Protein AF-A0A166FW18-F1 (afdb_monomer_lite)

Sequence (97 aa):
MSHQILLRPFLLGAEVVTGDLGNKDSIRKALTDREAIFVVTHFGDPSIYSRDTRSEIVQAKLLIDTAKEVGVKFFLSKGNYSDVPTLNGKAEAEEYL

pLDDT: mean 82.76, std 16.08, range [36.12, 98.0]

InterPro domains:
  IPR008030 NmrA-like domain [PF05368] (13-79)
  IPR036291 NAD(P)-binding domain superfamily [SSF51735] (10-97)

Radius of gyration: 14.65 Å; chains: 1; bounding box: 37×30×33 Å

Organism: NCBI:txid1759441

Secondary structure (DSSP, 8-state):
--------GGGTT-------TT-HHHHHHHHTT-SEEEE---TT-HHHHTT-TTHHHHHHHHHHHHHHHHT-SEEEE----TTSTTTHHHHHHHHH-

Structure (mmCIF, N/CA/C/O backbone):
data_AF-A0A166FW18-F1
#
_entry.id   AF-A0A166FW18-F1
#
loop_
_atom_site.group_PDB
_atom_site.id
_atom_site.type_symbol
_atom_site.label_atom_id
_atom_site.label_alt_id
_atom_site.label_comp_id
_atom_site.label_asym_id
_atom_site.label_entity_id
_atom_site.label_seq_id
_atom_site.pdbx_PDB_ins_code
_atom_site.Cartn_x
_atom_site.Cartn_y
_atom_site.Cartn_z
_atom_site.occupancy
_atom_site.B_iso_or_equiv
_atom_site.auth_seq_id
_atom_site.auth_comp_id
_atom_site.auth_asym_id
_atom_site.auth_atom_id
_atom_site.pdbx_PDB_model_num
ATOM 1 N N . MET A 1 1 ? -9.477 -21.146 -21.393 1.00 36.12 1 MET A N 1
ATOM 2 C CA . MET A 1 1 ? -9.796 -22.011 -20.237 1.00 36.12 1 MET A CA 1
ATOM 3 C C . MET A 1 1 ? -9.434 -21.260 -18.971 1.00 36.12 1 MET A C 1
ATOM 5 O O . MET A 1 1 ? -8.262 -21.149 -18.633 1.00 36.12 1 MET A O 1
ATOM 9 N N . SER A 1 2 ? -10.432 -20.652 -18.344 1.00 38.66 2 SER A N 1
ATOM 10 C CA . SER A 1 2 ? -10.266 -19.818 -17.156 1.00 38.66 2 SER A CA 1
ATOM 11 C C . SER A 1 2 ? -10.178 -20.733 -15.939 1.00 38.66 2 SER A C 1
ATOM 1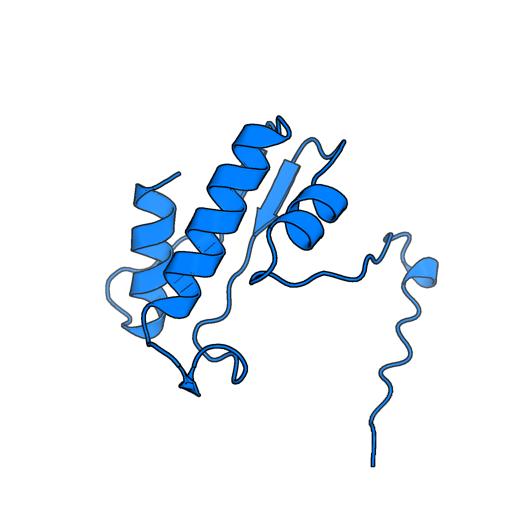3 O O . SER A 1 2 ? -11.162 -21.377 -15.585 1.00 38.66 2 SER A O 1
ATOM 15 N N . HIS A 1 3 ? -9.004 -20.830 -15.320 1.00 42.59 3 HIS A N 1
ATOM 16 C CA . HIS A 1 3 ? -8.864 -21.503 -14.033 1.00 42.59 3 HIS A CA 1
ATOM 17 C C . HIS A 1 3 ? -9.449 -20.570 -12.969 1.00 42.59 3 HIS A C 1
ATOM 19 O O . HIS A 1 3 ? -8.756 -19.705 -12.441 1.00 42.59 3 HIS A O 1
ATOM 25 N N . GLN A 1 4 ? -10.752 -20.691 -12.699 1.00 40.28 4 GLN A N 1
ATOM 26 C CA . GLN A 1 4 ? -11.335 -20.095 -11.502 1.00 40.28 4 GLN A CA 1
ATOM 27 C C . GLN A 1 4 ? -10.751 -20.826 -10.295 1.00 40.28 4 GLN A C 1
ATOM 29 O O . GLN A 1 4 ? -11.133 -21.954 -9.985 1.00 40.28 4 GLN A O 1
ATOM 34 N N . ILE A 1 5 ? -9.805 -20.179 -9.619 1.00 49.41 5 ILE A N 1
ATOM 35 C CA . ILE A 1 5 ? -9.429 -20.545 -8.259 1.00 49.41 5 ILE A CA 1
ATOM 36 C C . ILE A 1 5 ? -10.668 -20.266 -7.411 1.00 49.41 5 ILE A C 1
ATOM 38 O O . ILE A 1 5 ? -11.004 -19.115 -7.134 1.00 49.41 5 ILE A O 1
ATOM 42 N N . LEU A 1 6 ? -11.384 -21.328 -7.048 1.00 45.88 6 LEU A N 1
ATOM 43 C CA . LEU A 1 6 ? -12.475 -21.272 -6.089 1.00 45.88 6 LEU A CA 1
ATOM 44 C C . LEU A 1 6 ? -11.857 -20.987 -4.714 1.00 45.88 6 LEU A C 1
ATOM 46 O O . LEU A 1 6 ? -11.568 -21.903 -3.944 1.00 45.88 6 LEU A O 1
ATOM 50 N N . LEU A 1 7 ? -11.581 -19.716 -4.426 1.00 51.59 7 LEU A N 1
ATOM 51 C CA . LEU A 1 7 ? -11.163 -19.296 -3.098 1.00 51.59 7 LEU A CA 1
ATOM 52 C C . LEU A 1 7 ? -12.302 -19.687 -2.144 1.00 51.59 7 LEU A C 1
ATOM 54 O O . LEU A 1 7 ? -13.422 -19.195 -2.264 1.00 51.59 7 LEU A O 1
ATOM 58 N N . ARG A 1 8 ? -12.018 -20.585 -1.194 1.00 56.81 8 ARG A N 1
ATOM 59 C CA . ARG A 1 8 ? -12.877 -20.874 -0.033 1.00 56.81 8 ARG A CA 1
ATOM 60 C C . ARG A 1 8 ? -12.328 -20.154 1.211 1.00 56.81 8 ARG A C 1
ATOM 62 O O . ARG A 1 8 ? -11.969 -20.826 2.176 1.00 56.81 8 ARG A O 1
ATOM 69 N N . PRO A 1 9 ? -12.203 -18.815 1.218 1.00 53.56 9 PRO A N 1
ATOM 70 C CA . PRO A 1 9 ? -11.523 -18.100 2.298 1.00 53.56 9 PRO A CA 1
ATOM 71 C C . PRO A 1 9 ? -12.233 -18.257 3.648 1.00 53.56 9 PRO A C 1
ATOM 73 O O . PRO A 1 9 ? -11.589 -18.288 4.694 1.00 53.56 9 PRO A O 1
ATOM 76 N N . PHE A 1 10 ? -13.546 -18.500 3.617 1.00 52.84 10 PHE A N 1
ATOM 77 C CA . PHE A 1 10 ? -14.354 -18.721 4.811 1.00 52.84 10 PHE A CA 1
ATOM 78 C C . PHE A 1 10 ? -13.978 -19.976 5.613 1.00 52.84 10 PHE A C 1
ATOM 80 O O . PHE A 1 10 ? -14.301 -20.034 6.794 1.00 52.84 10 PHE A O 1
ATOM 87 N N . LEU A 1 11 ? -13.278 -20.964 5.034 1.00 64.88 11 LEU A N 1
ATOM 88 C CA . LEU A 1 11 ? -12.886 -22.170 5.781 1.00 64.88 11 LEU A CA 1
ATOM 89 C C . LEU A 1 11 ? -11.743 -21.928 6.776 1.00 64.88 11 LEU A C 1
ATOM 91 O O . LEU A 1 11 ? -11.579 -22.722 7.697 1.00 64.88 11 LEU A O 1
ATOM 95 N N . LEU A 1 12 ? -10.962 -20.858 6.598 1.00 85.06 12 LEU A N 1
ATOM 96 C CA . LEU A 1 12 ? -9.802 -20.547 7.442 1.00 85.06 12 LEU A CA 1
ATOM 97 C C . LEU A 1 12 ? -9.982 -19.259 8.261 1.00 85.06 12 LEU A C 1
ATOM 99 O O . LEU A 1 12 ? -9.049 -18.829 8.929 1.00 85.06 12 LEU A O 1
ATOM 103 N N . GLY A 1 13 ? -11.168 -18.640 8.214 1.00 88.88 13 GLY A N 1
ATOM 104 C CA . GLY A 1 13 ? -11.488 -17.439 8.996 1.00 88.88 13 GLY A CA 1
ATOM 105 C C . GLY A 1 13 ? -10.895 -16.131 8.459 1.00 88.88 13 GLY A C 1
ATOM 106 O O . GLY A 1 13 ? -10.957 -15.120 9.151 1.00 88.88 13 GLY A O 1
ATOM 107 N N . ALA A 1 14 ? -10.342 -16.127 7.243 1.00 88.19 14 ALA A N 1
ATOM 108 C CA . ALA A 1 14 ? -9.819 -14.918 6.612 1.00 88.19 14 ALA A CA 1
ATOM 109 C C . ALA A 1 14 ? -10.904 -14.197 5.797 1.00 88.19 14 ALA A C 1
ATOM 111 O O . ALA A 1 14 ? -11.590 -14.806 4.972 1.00 88.19 14 ALA A O 1
ATOM 112 N N . GLU A 1 15 ? -11.013 -12.883 5.981 1.00 90.25 15 GLU A N 1
ATOM 113 C CA . GLU A 1 15 ? -11.741 -12.011 5.060 1.00 90.25 15 GLU A CA 1
ATOM 114 C C . GLU A 1 15 ? -10.894 -11.810 3.796 1.00 90.25 15 GLU A C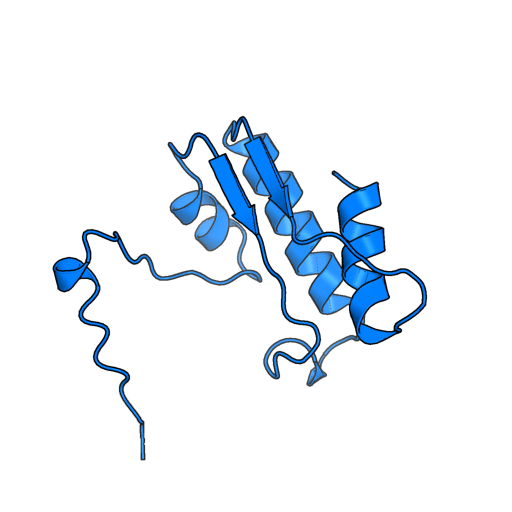 1
ATOM 116 O O . GLU A 1 15 ? -9.738 -11.394 3.877 1.00 90.25 15 GLU A O 1
ATOM 121 N N . VAL A 1 16 ? -11.458 -12.103 2.622 1.00 89.62 16 VAL A N 1
ATOM 122 C CA . VAL A 1 16 ? -10.800 -11.827 1.339 1.00 89.62 16 VAL A CA 1
ATOM 123 C C . VAL A 1 16 ? -11.521 -10.697 0.637 1.00 89.62 16 VAL A C 1
ATOM 125 O O . VAL A 1 16 ? -12.709 -10.789 0.332 1.00 89.62 16 VAL A O 1
ATOM 128 N N . VAL A 1 17 ? -10.762 -9.650 0.340 1.00 90.50 17 VAL A N 1
ATOM 129 C CA . VAL A 1 17 ? -11.221 -8.477 -0.395 1.00 90.50 17 VAL A CA 1
ATOM 130 C C . VAL A 1 17 ? -10.551 -8.439 -1.764 1.00 90.50 17 VAL A C 1
ATOM 132 O O . VAL A 1 17 ? -9.396 -8.830 -1.921 1.00 90.50 17 VAL A O 1
ATOM 135 N N . THR A 1 18 ? -11.280 -7.984 -2.781 1.00 91.94 18 THR A N 1
ATOM 136 C CA . THR A 1 18 ? -10.678 -7.691 -4.089 1.00 91.94 18 THR A CA 1
ATOM 137 C C . THR A 1 18 ? -9.799 -6.448 -3.968 1.00 91.94 18 THR A C 1
ATOM 139 O O . THR A 1 18 ? -10.239 -5.451 -3.394 1.00 91.94 18 THR A O 1
ATOM 142 N N .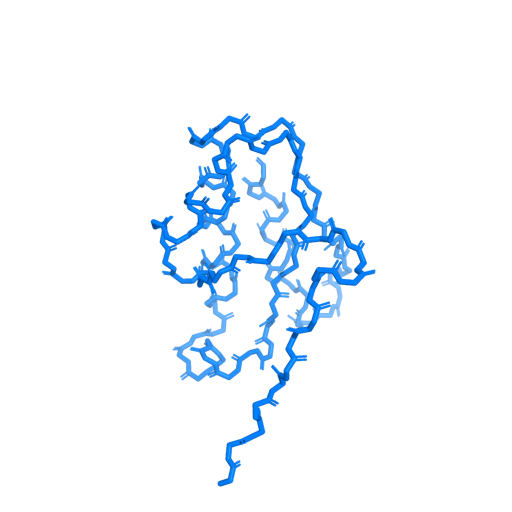 GLY A 1 19 ? -8.580 -6.509 -4.505 1.00 90.81 19 GLY A N 1
ATOM 143 C CA . GLY A 1 19 ? -7.588 -5.443 -4.403 1.00 90.81 19 GLY A CA 1
ATOM 144 C C . GLY A 1 19 ? -6.725 -5.314 -5.660 1.00 90.81 19 GLY A C 1
ATOM 145 O O . GLY A 1 19 ? -6.440 -6.319 -6.308 1.00 90.81 19 GLY A O 1
ATOM 146 N N . ASP A 1 20 ? -6.299 -4.091 -5.974 1.00 91.88 20 ASP A N 1
ATOM 147 C CA . ASP A 1 20 ? -5.318 -3.765 -7.016 1.00 91.88 20 ASP A CA 1
ATOM 148 C C . ASP A 1 20 ? -4.283 -2.774 -6.455 1.00 91.88 20 ASP A C 1
ATOM 150 O O . ASP A 1 20 ? -4.635 -1.677 -6.020 1.00 91.88 20 ASP A O 1
ATOM 154 N N . LEU A 1 21 ? -3.001 -3.157 -6.473 1.00 91.94 21 LEU A N 1
ATOM 155 C CA . LEU A 1 21 ? -1.893 -2.344 -5.958 1.00 91.94 21 LEU A CA 1
ATOM 156 C C . LEU A 1 21 ? -1.545 -1.142 -6.852 1.00 91.94 21 LEU A C 1
ATOM 158 O O . LEU A 1 21 ? -0.801 -0.260 -6.429 1.00 91.94 21 LEU A O 1
ATOM 162 N N . GLY A 1 22 ? -2.074 -1.084 -8.075 1.00 90.31 22 GLY A N 1
ATOM 163 C CA . GLY A 1 22 ? -2.005 0.092 -8.941 1.00 90.31 22 GLY A CA 1
ATOM 164 C C . GLY A 1 22 ? -3.130 1.105 -8.702 1.00 90.31 22 GLY A C 1
ATOM 165 O O . GLY A 1 22 ? -3.111 2.180 -9.302 1.00 90.31 22 GLY A O 1
ATOM 166 N N . ASN A 1 23 ? -4.113 0.792 -7.850 1.00 93.38 23 ASN A N 1
ATOM 167 C CA . ASN A 1 23 ? -5.298 1.619 -7.637 1.00 93.38 23 ASN A CA 1
ATOM 168 C C . ASN A 1 23 ? -5.402 2.091 -6.179 1.00 93.38 23 ASN A C 1
ATOM 170 O O . ASN A 1 23 ? -5.698 1.318 -5.267 1.00 93.38 23 ASN A O 1
ATOM 174 N N . LYS A 1 24 ? -5.233 3.401 -5.967 1.00 95.44 24 LYS A N 1
ATOM 175 C CA . LYS A 1 24 ? -5.247 4.014 -4.632 1.00 95.44 24 LYS A CA 1
ATOM 176 C C . LYS A 1 24 ? -6.543 3.766 -3.858 1.00 95.44 24 LYS A C 1
ATOM 178 O O . LYS A 1 24 ? -6.491 3.470 -2.670 1.00 95.44 24 LYS A O 1
ATOM 183 N N . ASP A 1 25 ? -7.699 3.874 -4.508 1.00 96.44 25 ASP A N 1
ATOM 184 C CA . ASP A 1 25 ? -8.992 3.682 -3.843 1.00 96.44 25 ASP A CA 1
ATOM 185 C C . ASP A 1 25 ? -9.205 2.218 -3.453 1.00 96.44 25 ASP A C 1
ATOM 187 O O . ASP A 1 25 ? -9.750 1.927 -2.384 1.00 96.44 25 ASP A O 1
ATOM 191 N N . SER A 1 26 ? -8.708 1.296 -4.281 1.00 96.31 26 SER A N 1
ATOM 192 C CA . SER A 1 26 ? -8.691 -0.128 -3.961 1.00 96.31 26 SER A CA 1
ATOM 193 C C . SER A 1 26 ? -7.820 -0.423 -2.742 1.00 96.31 26 SER A C 1
ATOM 195 O O . SER A 1 26 ? -8.250 -1.182 -1.873 1.00 96.31 26 SER A O 1
ATOM 197 N N . ILE A 1 27 ? -6.630 0.180 -2.659 1.00 97.12 27 ILE A N 1
ATOM 198 C CA . ILE A 1 27 ? -5.744 0.053 -1.496 1.00 97.12 27 ILE A CA 1
ATOM 199 C C . ILE A 1 27 ? -6.424 0.654 -0.270 1.00 97.12 27 ILE A C 1
ATOM 201 O O . ILE A 1 27 ? -6.552 -0.022 0.745 1.00 97.12 27 ILE A O 1
ATOM 205 N N . ARG A 1 28 ? -6.935 1.886 -0.368 1.00 97.56 28 ARG A N 1
ATOM 206 C CA . ARG A 1 28 ? -7.602 2.574 0.744 1.00 97.56 28 ARG A CA 1
ATOM 207 C C . ARG A 1 28 ? -8.701 1.706 1.337 1.00 97.56 28 ARG A C 1
ATOM 209 O O . ARG A 1 28 ? -8.687 1.459 2.534 1.00 97.56 28 ARG A O 1
ATOM 216 N N . LYS A 1 29 ? -9.589 1.175 0.495 1.00 96.62 29 LYS A N 1
ATOM 217 C CA . LYS A 1 29 ? -10.681 0.297 0.929 1.00 96.62 29 LYS A CA 1
ATOM 218 C C . LYS A 1 29 ? -10.181 -0.966 1.640 1.00 96.62 29 LYS A C 1
ATOM 220 O O . LYS A 1 29 ? -10.829 -1.417 2.577 1.00 96.62 29 LYS A O 1
ATOM 225 N N . ALA A 1 30 ? -9.063 -1.541 1.198 1.00 96.31 30 ALA A N 1
ATOM 226 C CA . ALA A 1 30 ? -8.477 -2.715 1.840 1.00 96.31 30 ALA A CA 1
ATOM 227 C C . ALA A 1 30 ? -7.822 -2.388 3.196 1.00 96.31 3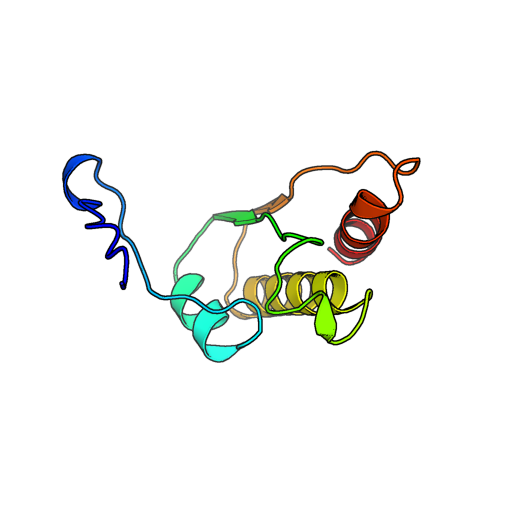0 ALA A C 1
ATOM 229 O O . ALA A 1 30 ? -7.816 -3.238 4.087 1.00 96.31 30 ALA A O 1
ATOM 230 N N . LEU A 1 31 ? -7.283 -1.173 3.352 1.00 96.88 31 LEU A N 1
ATOM 231 C CA . LEU A 1 31 ? -6.520 -0.752 4.531 1.00 96.88 31 LEU A CA 1
ATOM 232 C C . LEU A 1 31 ? -7.343 -0.012 5.595 1.00 96.88 31 LEU A C 1
ATOM 234 O O . LEU A 1 31 ? -6.905 0.062 6.742 1.00 96.88 31 LEU A O 1
ATOM 238 N N . THR A 1 32 ? -8.509 0.537 5.247 1.00 96.81 32 THR A N 1
ATOM 239 C CA . THR A 1 32 ? -9.390 1.219 6.204 1.00 96.81 32 THR A CA 1
ATOM 240 C C . THR A 1 32 ? -9.707 0.310 7.396 1.00 96.81 32 THR A C 1
ATOM 242 O O . THR A 1 32 ? -10.002 -0.874 7.230 1.00 96.81 32 THR A O 1
ATOM 245 N N . ASP A 1 33 ? -9.610 0.882 8.598 1.00 96.56 33 ASP A N 1
ATOM 246 C CA . ASP A 1 33 ? -9.833 0.223 9.891 1.00 96.56 33 ASP A CA 1
ATOM 247 C C . ASP A 1 33 ? -8.867 -0.937 10.213 1.00 96.56 33 ASP A C 1
ATOM 249 O O . ASP A 1 33 ? -9.132 -1.749 11.104 1.00 96.56 33 ASP A O 1
ATOM 253 N N . ARG A 1 34 ? -7.720 -1.029 9.523 1.00 96.81 34 ARG A N 1
ATOM 254 C CA . ARG A 1 34 ? -6.677 -2.026 9.815 1.00 96.81 34 ARG A CA 1
ATOM 255 C C . ARG A 1 34 ? -5.583 -1.434 10.698 1.00 96.81 34 ARG A C 1
ATOM 257 O O . ARG A 1 34 ? -5.010 -0.392 10.405 1.00 96.81 34 ARG A O 1
ATOM 264 N N . GLU A 1 35 ? -5.258 -2.135 11.781 1.00 97.56 35 GLU A N 1
ATOM 265 C CA . GLU A 1 35 ? -4.207 -1.714 12.714 1.00 97.56 35 GLU A CA 1
ATOM 266 C C . GLU A 1 35 ? -2.796 -1.942 12.158 1.00 97.56 35 GLU A C 1
ATOM 268 O O . GLU A 1 35 ? -1.905 -1.113 12.343 1.00 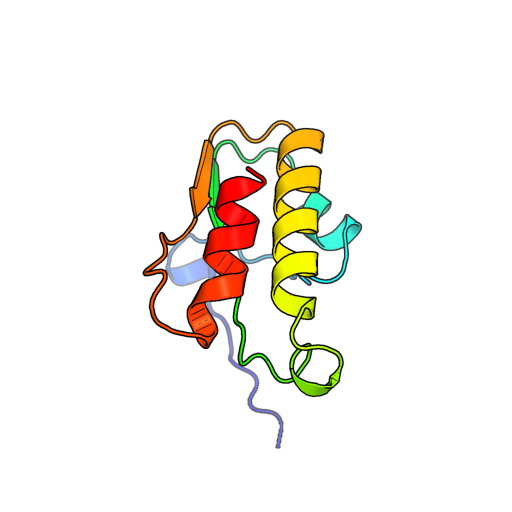97.56 35 GLU A O 1
ATOM 273 N N . ALA A 1 36 ? -2.598 -3.066 11.475 1.00 97.12 36 ALA A N 1
ATOM 274 C CA . ALA A 1 36 ? -1.312 -3.501 10.963 1.00 97.12 36 ALA A CA 1
ATOM 275 C C . ALA A 1 36 ? -1.468 -4.103 9.570 1.00 97.12 36 ALA A C 1
ATOM 277 O O . ALA A 1 36 ? -2.506 -4.693 9.257 1.00 97.12 36 ALA A O 1
ATOM 278 N N . ILE A 1 37 ? -0.419 -3.997 8.758 1.00 95.56 37 ILE A N 1
ATOM 279 C CA . ILE A 1 37 ? -0.377 -4.599 7.427 1.00 95.56 37 ILE A CA 1
ATOM 280 C C . ILE A 1 37 ? 0.945 -5.322 7.197 1.00 95.56 37 ILE A C 1
ATOM 282 O O . ILE A 1 37 ? 2.002 -4.864 7.629 1.00 95.56 37 ILE A O 1
ATOM 286 N N . PHE A 1 38 ? 0.869 -6.448 6.489 1.00 94.69 38 PHE A N 1
ATOM 287 C CA . PHE A 1 38 ? 2.025 -7.163 5.966 1.00 94.69 38 PHE A CA 1
ATOM 288 C C . PHE A 1 38 ? 2.030 -7.053 4.444 1.00 94.69 38 PHE A C 1
ATOM 290 O O . PHE A 1 38 ? 1.080 -7.478 3.785 1.00 94.69 38 PHE A O 1
ATOM 297 N N . VAL A 1 39 ? 3.084 -6.455 3.893 1.00 91.69 39 VAL A N 1
ATOM 298 C CA . VAL A 1 39 ? 3.139 -6.037 2.493 1.00 91.69 39 VAL A CA 1
ATOM 299 C C . VAL A 1 39 ? 4.221 -6.794 1.740 1.00 91.69 39 VAL A C 1
ATOM 301 O O . VAL A 1 39 ? 5.387 -6.844 2.136 1.00 91.69 39 VAL A O 1
ATOM 304 N N . VAL A 1 40 ? 3.819 -7.341 0.594 1.00 89.75 40 VAL A N 1
ATOM 305 C CA . VAL A 1 40 ? 4.707 -7.964 -0.384 1.00 89.75 40 VAL A CA 1
ATOM 306 C C . VAL A 1 40 ? 4.314 -7.467 -1.770 1.00 89.75 40 VAL A C 1
ATOM 308 O O . VAL A 1 40 ? 3.192 -7.680 -2.217 1.00 89.75 40 VAL A O 1
ATOM 311 N N . THR A 1 41 ? 5.251 -6.826 -2.459 1.00 88.56 41 THR A N 1
ATOM 312 C CA . THR A 1 41 ? 5.153 -6.505 -3.890 1.00 88.56 41 THR A CA 1
ATOM 313 C C . THR A 1 41 ? 5.850 -7.582 -4.728 1.00 88.56 41 THR A C 1
ATOM 315 O O . THR A 1 41 ? 6.654 -8.361 -4.198 1.00 88.56 41 THR A O 1
ATOM 318 N N . HIS A 1 42 ? 5.549 -7.672 -6.025 1.00 86.75 42 HIS A N 1
ATOM 319 C CA . HIS A 1 42 ? 6.144 -8.684 -6.899 1.00 86.75 42 HIS A CA 1
ATOM 320 C C . HIS A 1 42 ? 6.733 -8.083 -8.177 1.00 86.75 42 HIS A C 1
ATOM 322 O O . HIS A 1 42 ? 6.021 -7.851 -9.145 1.00 86.75 42 HIS A O 1
ATOM 328 N N . PHE A 1 43 ? 8.057 -7.926 -8.206 1.00 83.19 43 PHE A N 1
ATOM 329 C CA . PHE A 1 43 ? 8.814 -7.454 -9.370 1.00 83.19 43 PHE A CA 1
ATOM 330 C C . PHE A 1 43 ? 8.464 -8.174 -10.684 1.00 83.19 43 PHE A C 1
ATOM 332 O O . PHE A 1 43 ? 8.423 -7.552 -11.738 1.00 83.19 43 PHE A O 1
ATOM 339 N N . GLY A 1 44 ? 8.217 -9.487 -10.626 1.00 81.88 44 GLY A N 1
ATOM 340 C CA . GLY A 1 44 ? 7.929 -10.321 -11.795 1.00 81.88 44 GLY A CA 1
ATOM 341 C C . GLY A 1 44 ? 6.465 -10.337 -12.237 1.00 81.88 44 GLY A C 1
ATOM 342 O O . GLY A 1 44 ? 6.126 -11.113 -13.129 1.00 81.88 44 GLY A O 1
ATOM 343 N N . ASP A 1 45 ? 5.591 -9.533 -11.624 1.00 82.88 45 ASP A N 1
ATOM 344 C CA . ASP A 1 45 ? 4.170 -9.512 -11.966 1.00 82.88 45 ASP A CA 1
ATOM 345 C C . ASP A 1 45 ? 3.984 -9.006 -13.413 1.00 82.88 45 ASP A C 1
ATOM 347 O O . ASP A 1 45 ? 4.328 -7.858 -13.713 1.00 82.88 45 ASP A O 1
ATOM 351 N N . PRO A 1 46 ? 3.418 -9.818 -14.331 1.00 81.19 46 PRO A N 1
ATOM 352 C CA . PRO A 1 46 ? 3.252 -9.442 -15.736 1.00 81.19 46 PRO A CA 1
ATOM 353 C C . PRO A 1 46 ? 2.449 -8.152 -15.953 1.00 81.19 46 PRO A C 1
ATOM 355 O O . PRO A 1 46 ? 2.639 -7.476 -16.972 1.00 81.19 46 PRO A O 1
ATOM 358 N N . SER A 1 47 ? 1.562 -7.806 -15.012 1.00 76.94 47 SER A N 1
ATOM 359 C CA . SER A 1 47 ? 0.729 -6.598 -15.067 1.00 76.94 47 SER A CA 1
ATOM 360 C C . SER A 1 47 ? 1.538 -5.304 -14.932 1.00 76.94 47 SER A C 1
ATOM 362 O O . SER A 1 47 ? 1.100 -4.257 -15.417 1.00 76.94 47 SER A O 1
ATOM 364 N N . ILE A 1 48 ? 2.739 -5.386 -14.350 1.00 75.44 48 ILE A N 1
ATOM 365 C CA . ILE A 1 48 ? 3.652 -4.256 -14.148 1.00 75.44 48 ILE A CA 1
ATOM 366 C C . ILE A 1 48 ? 5.012 -4.420 -14.837 1.00 75.44 48 ILE A C 1
ATOM 368 O O . ILE A 1 48 ? 5.601 -3.425 -15.258 1.00 75.44 48 ILE A O 1
ATOM 372 N N . TYR A 1 49 ? 5.478 -5.654 -15.042 1.00 68.00 49 TYR A N 1
ATOM 373 C CA . TYR A 1 49 ? 6.786 -5.962 -15.633 1.00 68.00 49 TYR A CA 1
ATOM 374 C C . TYR A 1 49 ? 6.930 -5.466 -17.080 1.00 68.00 49 TYR A C 1
ATOM 376 O O . TYR A 1 49 ? 8.004 -5.050 -17.502 1.00 68.00 49 TYR A O 1
ATOM 384 N N . SER A 1 50 ? 5.836 -5.469 -17.846 1.00 59.81 50 SER A N 1
ATOM 385 C CA . SER A 1 50 ? 5.824 -5.042 -19.253 1.00 59.81 50 SER A CA 1
ATOM 386 C C . SER A 1 50 ? 5.833 -3.521 -19.455 1.00 59.81 50 SER A C 1
ATOM 388 O O . SER A 1 50 ? 5.948 -3.068 -20.594 1.00 59.81 50 SER A O 1
ATOM 390 N N . ARG A 1 51 ? 5.685 -2.731 -18.381 1.00 57.88 51 ARG A N 1
ATOM 391 C CA . ARG A 1 51 ? 5.470 -1.278 -18.465 1.00 57.88 51 ARG A CA 1
ATOM 392 C C . ARG A 1 51 ? 6.677 -0.452 -18.030 1.00 57.88 51 ARG A C 1
ATOM 394 O O . ARG A 1 51 ? 7.008 0.501 -18.723 1.00 57.88 51 ARG A O 1
ATOM 401 N N . ASP A 1 52 ? 7.317 -0.809 -16.917 1.00 65.31 52 ASP A N 1
ATOM 402 C CA . ASP A 1 52 ? 8.507 -0.128 -16.381 1.00 65.31 52 ASP A CA 1
ATOM 403 C C . ASP A 1 52 ? 9.081 -0.962 -15.221 1.00 65.31 52 ASP A C 1
ATOM 405 O O . ASP A 1 52 ? 8.324 -1.400 -14.350 1.00 65.31 52 ASP A O 1
ATOM 409 N N . THR A 1 53 ? 10.404 -1.135 -15.157 1.00 64.75 53 THR A N 1
ATOM 410 C CA . THR A 1 53 ? 11.094 -1.787 -14.030 1.00 64.75 53 THR A CA 1
ATOM 411 C C . THR A 1 53 ? 10.896 -1.048 -12.703 1.00 64.75 53 THR A C 1
ATOM 413 O O . THR A 1 53 ? 11.085 -1.644 -11.643 1.00 64.75 53 THR A O 1
ATOM 416 N N . ARG A 1 54 ? 10.461 0.219 -12.731 1.00 76.62 54 ARG A N 1
ATOM 417 C CA . ARG A 1 54 ? 10.121 1.009 -11.534 1.00 76.62 54 ARG A CA 1
ATOM 418 C C . ARG A 1 54 ? 8.681 0.835 -11.052 1.00 76.62 54 ARG A C 1
ATOM 420 O O . ARG A 1 54 ? 8.330 1.358 -9.997 1.00 76.62 54 ARG A O 1
ATOM 427 N N . SER A 1 55 ? 7.844 0.094 -11.774 1.00 82.06 55 SER A N 1
ATOM 428 C CA . SER A 1 55 ? 6.423 -0.064 -11.432 1.00 82.06 55 SER A CA 1
ATOM 429 C C . SER A 1 55 ? 6.203 -0.702 -10.055 1.00 82.06 55 SER A C 1
ATOM 431 O O . SER A 1 55 ? 5.270 -0.327 -9.348 1.00 82.06 55 SER A O 1
ATOM 433 N N . GLU A 1 56 ? 7.084 -1.615 -9.631 1.00 87.19 56 GLU A N 1
ATOM 434 C CA . GLU A 1 56 ? 7.027 -2.209 -8.287 1.00 87.19 56 GLU A CA 1
ATOM 435 C C . GLU A 1 56 ? 7.256 -1.157 -7.186 1.00 87.19 56 GLU A C 1
ATOM 437 O O . GLU A 1 56 ? 6.565 -1.159 -6.166 1.00 87.19 56 GLU A O 1
ATOM 442 N N . ILE A 1 57 ? 8.182 -0.220 -7.414 1.00 89.50 57 ILE A N 1
ATOM 443 C CA . ILE A 1 57 ? 8.477 0.881 -6.487 1.00 89.50 57 ILE A CA 1
ATOM 444 C C . ILE A 1 57 ? 7.267 1.812 -6.382 1.00 89.50 57 ILE A C 1
ATOM 446 O O . ILE A 1 57 ? 6.905 2.235 -5.287 1.00 89.50 57 ILE A O 1
ATOM 450 N N . VAL A 1 58 ? 6.614 2.113 -7.509 1.00 90.81 58 VAL A N 1
ATOM 451 C CA . VAL A 1 58 ? 5.406 2.952 -7.532 1.00 90.81 58 VAL A CA 1
ATOM 452 C C . VAL A 1 58 ? 4.281 2.314 -6.715 1.00 90.81 58 VAL A C 1
ATOM 454 O O . VAL A 1 58 ? 3.669 3.002 -5.900 1.00 90.81 58 VAL A O 1
ATOM 457 N N . GLN A 1 59 ? 4.044 1.007 -6.868 1.00 91.44 59 GLN A N 1
ATOM 458 C CA . GLN A 1 59 ? 3.060 0.287 -6.050 1.00 91.44 59 GLN A CA 1
ATOM 459 C C . GLN A 1 59 ? 3.405 0.343 -4.559 1.00 91.44 59 GLN A C 1
ATOM 461 O O . GLN A 1 59 ? 2.529 0.582 -3.728 1.00 91.44 59 GLN A O 1
ATOM 466 N N . ALA A 1 60 ? 4.679 0.149 -4.213 1.00 92.12 60 ALA A N 1
ATOM 467 C CA . ALA A 1 60 ? 5.119 0.179 -2.825 1.00 92.12 60 ALA A CA 1
ATOM 468 C C . ALA A 1 60 ? 4.933 1.569 -2.192 1.00 92.12 60 ALA A C 1
ATOM 470 O O . ALA A 1 60 ? 4.357 1.669 -1.111 1.00 92.12 60 ALA A O 1
ATOM 471 N N . LYS A 1 61 ? 5.330 2.645 -2.883 1.00 93.88 61 LYS A N 1
ATOM 472 C CA . LYS A 1 61 ? 5.127 4.027 -2.410 1.00 93.88 61 LYS A CA 1
ATOM 473 C C . LYS A 1 61 ? 3.643 4.356 -2.256 1.00 93.88 61 LYS A C 1
ATOM 475 O O . LYS A 1 61 ? 3.242 4.894 -1.230 1.00 93.88 61 LYS A O 1
ATOM 480 N N . LEU A 1 62 ? 2.811 3.935 -3.212 1.00 95.25 62 LEU A N 1
ATOM 481 C CA . LEU A 1 62 ? 1.363 4.133 -3.134 1.00 95.25 62 LEU A CA 1
ATOM 482 C C . LEU A 1 62 ? 0.737 3.422 -1.922 1.00 95.25 62 LEU A C 1
ATOM 484 O O . LEU A 1 62 ? -0.144 3.983 -1.267 1.00 95.25 62 LEU A O 1
ATOM 488 N N . LEU A 1 63 ? 1.196 2.208 -1.604 1.00 95.50 63 LEU A N 1
ATOM 489 C CA . LEU A 1 63 ? 0.806 1.475 -0.398 1.00 95.50 63 LEU A CA 1
ATOM 490 C C . LEU A 1 63 ? 1.225 2.207 0.880 1.00 95.50 63 LEU A C 1
ATOM 492 O O . LEU A 1 63 ? 0.405 2.338 1.786 1.00 95.50 63 LEU A O 1
ATOM 496 N N . ILE A 1 64 ? 2.467 2.691 0.944 1.00 95.88 64 ILE A N 1
ATOM 497 C CA . ILE A 1 64 ? 3.013 3.423 2.097 1.00 95.88 64 ILE A CA 1
ATOM 498 C C . ILE A 1 64 ? 2.213 4.703 2.348 1.00 95.88 64 ILE A C 1
ATOM 500 O O . ILE A 1 64 ? 1.736 4.919 3.463 1.00 95.88 64 ILE A O 1
ATOM 504 N N . ASP A 1 65 ? 1.998 5.511 1.310 1.00 97.56 65 ASP A N 1
ATOM 505 C CA . ASP A 1 65 ? 1.232 6.755 1.410 1.00 97.56 65 ASP A CA 1
ATOM 506 C C . ASP A 1 65 ? -0.204 6.488 1.855 1.00 97.56 65 ASP A C 1
ATOM 508 O O . ASP A 1 65 ? -0.718 7.138 2.763 1.00 97.56 65 ASP A O 1
ATOM 512 N N . THR A 1 66 ? -0.851 5.484 1.262 1.00 97.88 66 THR A N 1
ATOM 513 C CA . THR A 1 66 ? -2.237 5.151 1.607 1.00 97.88 66 THR A CA 1
ATOM 514 C C . THR A 1 66 ? -2.347 4.593 3.026 1.00 97.88 66 THR A C 1
ATOM 516 O O . THR A 1 66 ? -3.298 4.919 3.731 1.00 97.88 66 THR A O 1
ATOM 519 N N . ALA A 1 67 ? -1.375 3.796 3.479 1.00 97.50 67 ALA A N 1
ATOM 520 C CA . ALA A 1 67 ? -1.321 3.294 4.850 1.00 97.50 67 ALA A CA 1
ATOM 521 C C . ALA A 1 67 ? -1.182 4.440 5.868 1.00 97.50 67 ALA A C 1
ATOM 523 O O . ALA A 1 67 ? -1.889 4.445 6.878 1.00 97.50 67 ALA A O 1
ATOM 524 N N . LYS A 1 68 ? -0.334 5.437 5.568 1.00 96.94 68 LYS A N 1
ATOM 525 C CA . LYS A 1 68 ? -0.202 6.674 6.357 1.00 96.94 68 LYS A CA 1
ATOM 526 C C . LYS A 1 68 ? -1.517 7.463 6.376 1.00 96.94 68 LYS A C 1
ATOM 528 O O . LYS A 1 68 ? -1.961 7.870 7.446 1.00 96.94 68 LYS A O 1
ATOM 533 N N . GLU A 1 69 ? -2.170 7.628 5.223 1.00 97.88 69 GLU A N 1
ATOM 534 C CA . GLU A 1 69 ? -3.447 8.352 5.092 1.00 97.88 69 GLU A CA 1
ATOM 535 C C . GLU A 1 69 ? -4.578 7.748 5.931 1.00 97.88 69 GLU A C 1
ATOM 537 O O . GLU A 1 69 ? -5.358 8.491 6.525 1.00 97.88 69 GLU A O 1
ATOM 542 N N . VAL A 1 70 ? -4.694 6.417 5.975 1.00 97.75 70 VAL A N 1
ATOM 543 C CA . VAL A 1 70 ? -5.783 5.740 6.704 1.00 97.75 70 VAL A CA 1
ATOM 544 C C . VAL A 1 70 ? -5.445 5.428 8.163 1.00 97.75 70 VAL A C 1
ATOM 546 O O . VAL A 1 70 ? -6.285 4.882 8.874 1.00 97.75 70 VAL A O 1
ATOM 549 N N . GLY A 1 71 ? -4.240 5.776 8.622 1.00 97.75 71 GLY A N 1
ATOM 550 C CA . GLY A 1 71 ? -3.836 5.622 10.019 1.00 97.75 71 GLY A CA 1
ATOM 551 C C . GLY A 1 71 ? -3.444 4.200 10.427 1.00 97.75 71 GLY A C 1
ATOM 552 O O . GLY A 1 71 ? -3.648 3.826 11.584 1.00 97.75 71 GLY A O 1
ATOM 553 N N . VAL A 1 72 ? -2.870 3.405 9.515 1.00 98.00 72 VAL A N 1
ATOM 554 C CA . VAL A 1 72 ? -2.253 2.114 9.874 1.00 98.00 72 VAL A CA 1
ATOM 555 C C . VAL A 1 72 ? -1.116 2.360 10.870 1.00 98.00 72 VAL A C 1
ATOM 557 O O . VAL A 1 72 ? -0.264 3.218 10.647 1.00 98.00 72 VAL A O 1
ATOM 560 N N . LYS A 1 73 ? -1.073 1.591 11.962 1.00 97.56 73 LYS A N 1
ATOM 561 C CA . LYS A 1 73 ? -0.075 1.765 13.031 1.00 97.56 73 LYS A CA 1
ATOM 562 C C . LYS A 1 73 ? 1.211 0.985 12.787 1.00 97.56 73 LYS A C 1
ATOM 564 O O . LYS A 1 73 ? 2.278 1.437 13.189 1.00 97.56 73 LYS A O 1
ATOM 569 N N . PHE A 1 74 ? 1.112 -0.187 12.160 1.00 96.44 74 PHE A N 1
ATOM 570 C CA . PHE A 1 74 ? 2.259 -1.059 11.909 1.00 96.44 74 PHE A CA 1
ATOM 571 C C . PHE A 1 74 ? 2.335 -1.453 10.436 1.00 96.44 74 PHE A C 1
ATOM 573 O O . PHE A 1 74 ? 1.433 -2.103 9.907 1.00 96.44 74 PHE A O 1
ATOM 580 N N . PHE A 1 75 ? 3.438 -1.098 9.783 1.00 95.25 75 PHE A N 1
ATOM 581 C CA . PHE A 1 75 ? 3.726 -1.486 8.408 1.00 95.25 75 PHE A CA 1
ATOM 582 C C . PHE A 1 75 ? 4.888 -2.478 8.410 1.00 95.25 75 PHE A C 1
ATOM 584 O O . PHE A 1 75 ? 6.018 -2.121 8.730 1.00 95.25 75 PHE A O 1
ATOM 591 N N . LEU A 1 76 ? 4.606 -3.734 8.076 1.00 93.12 76 LEU A N 1
ATOM 592 C CA . LEU A 1 76 ? 5.599 -4.800 7.997 1.00 93.12 76 LEU A CA 1
ATOM 593 C C . LEU A 1 76 ? 5.861 -5.107 6.522 1.00 93.12 76 LEU A C 1
ATOM 595 O O . LEU A 1 76 ? 4.985 -5.631 5.833 1.00 93.12 76 LEU A O 1
ATOM 599 N N . SER A 1 77 ? 7.056 -4.804 6.026 1.00 88.19 77 SER A N 1
ATOM 600 C CA . SER A 1 77 ? 7.503 -5.226 4.697 1.00 88.19 77 SER A CA 1
ATOM 601 C C . SER A 1 77 ? 8.425 -6.434 4.796 1.00 88.19 77 SER A C 1
ATOM 603 O O . SER A 1 77 ? 9.086 -6.679 5.809 1.00 88.19 77 SER A O 1
ATOM 605 N N . LYS A 1 78 ? 8.482 -7.219 3.719 1.00 77.44 78 LYS A N 1
ATOM 606 C CA . LYS A 1 78 ? 9.540 -8.215 3.577 1.00 77.44 78 LYS A CA 1
ATOM 607 C C . LYS A 1 78 ? 10.862 -7.507 3.249 1.00 77.44 78 LYS A C 1
ATOM 609 O O . LYS A 1 78 ? 11.048 -7.098 2.104 1.00 77.44 78 LYS A O 1
ATOM 614 N N . GLY A 1 79 ? 11.740 -7.495 4.256 1.00 65.31 79 GLY A N 1
ATOM 615 C CA . GLY A 1 79 ? 13.128 -7.029 4.233 1.00 65.31 79 GLY A CA 1
ATOM 616 C C . GLY A 1 79 ? 13.942 -7.478 3.027 1.00 65.31 79 GLY A C 1
ATOM 617 O O . GLY A 1 79 ? 13.710 -8.553 2.453 1.00 65.31 79 GLY A O 1
ATOM 618 N N . ASN A 1 80 ? 14.931 -6.656 2.686 1.00 62.97 80 ASN A N 1
ATOM 619 C CA . ASN A 1 80 ? 15.680 -6.784 1.451 1.00 62.97 80 ASN A CA 1
ATOM 620 C C . ASN A 1 80 ? 17.154 -7.193 1.611 1.00 62.97 80 ASN A C 1
ATOM 622 O O . ASN A 1 80 ? 17.800 -6.868 2.602 1.00 62.97 80 ASN A O 1
ATOM 626 N N . TYR A 1 81 ? 17.697 -7.860 0.585 1.00 64.69 81 TYR A N 1
ATOM 627 C CA . TYR A 1 81 ? 19.136 -8.087 0.405 1.00 64.69 81 TYR A CA 1
ATOM 628 C C . TYR A 1 81 ? 19.592 -7.261 -0.805 1.00 64.69 81 TYR A C 1
ATOM 630 O O . TYR A 1 81 ? 19.171 -7.541 -1.928 1.00 64.69 81 TYR A O 1
ATOM 638 N N . SER A 1 82 ? 20.415 -6.233 -0.576 1.00 60.03 82 SER A N 1
ATOM 639 C CA . SER A 1 82 ? 20.800 -5.197 -1.557 1.00 60.03 82 SER A CA 1
ATOM 640 C C . SER A 1 82 ? 21.568 -5.698 -2.785 1.00 60.03 82 SER A C 1
ATOM 642 O O . SER A 1 82 ? 21.764 -4.942 -3.731 1.00 60.03 82 SER A O 1
ATOM 644 N N . ASP A 1 83 ? 21.988 -6.963 -2.793 1.00 71.38 83 ASP A N 1
ATOM 645 C CA . ASP A 1 83 ? 22.894 -7.502 -3.812 1.00 71.38 83 ASP A CA 1
ATOM 646 C C . ASP A 1 83 ? 22.163 -8.280 -4.921 1.00 71.38 83 ASP A C 1
ATOM 648 O O . ASP A 1 83 ? 22.791 -8.859 -5.809 1.00 71.38 83 ASP A O 1
ATOM 652 N N . VAL A 1 84 ? 20.825 -8.306 -4.895 1.00 75.12 84 VAL A N 1
ATOM 653 C CA . VAL A 1 84 ? 20.003 -8.999 -5.896 1.00 75.12 84 VAL A CA 1
ATOM 654 C C . VAL A 1 84 ? 19.162 -7.976 -6.672 1.00 75.12 84 VAL A C 1
ATOM 656 O O . VAL A 1 84 ? 18.280 -7.353 -6.088 1.00 75.12 84 VAL A O 1
ATOM 659 N N . PRO A 1 85 ? 19.331 -7.822 -8.000 1.00 76.94 85 PRO A N 1
ATOM 660 C CA . PRO A 1 85 ? 18.634 -6.783 -8.769 1.00 76.94 85 PRO A CA 1
ATOM 661 C C . PRO A 1 85 ? 17.103 -6.771 -8.634 1.00 76.94 85 PRO A C 1
ATOM 663 O O . PRO A 1 85 ? 16.500 -5.705 -8.574 1.00 76.94 85 PRO A O 1
ATOM 666 N N . THR A 1 86 ? 16.464 -7.943 -8.534 1.00 73.00 86 THR A N 1
ATOM 667 C CA . THR A 1 86 ? 15.001 -8.071 -8.358 1.00 73.00 86 THR A CA 1
ATOM 668 C C . THR A 1 86 ? 14.512 -7.659 -6.971 1.00 73.00 86 THR A C 1
ATOM 670 O O . THR A 1 86 ? 13.313 -7.652 -6.711 1.00 73.00 86 THR A O 1
ATOM 673 N N . LEU A 1 87 ? 15.438 -7.409 -6.052 1.00 78.44 87 LEU A N 1
ATOM 674 C CA . LEU A 1 87 ? 15.166 -6.974 -4.699 1.00 78.44 87 LEU A CA 1
ATOM 675 C C . LEU A 1 87 ? 15.311 -5.456 -4.583 1.00 78.44 87 LEU A C 1
ATOM 677 O O . LEU A 1 87 ? 14.579 -4.865 -3.804 1.00 78.44 87 LEU A O 1
ATOM 681 N N . ASN A 1 88 ? 16.145 -4.787 -5.383 1.00 81.81 88 ASN A N 1
ATOM 682 C CA . ASN A 1 88 ? 16.441 -3.348 -5.261 1.00 81.81 88 ASN A CA 1
ATOM 683 C C . ASN A 1 88 ? 15.208 -2.440 -5.086 1.00 81.81 88 ASN A C 1
ATOM 685 O O . ASN A 1 88 ? 15.238 -1.535 -4.256 1.00 81.81 88 ASN A O 1
ATOM 689 N N . GLY A 1 89 ? 14.106 -2.712 -5.793 1.00 82.69 89 GLY A N 1
ATOM 690 C CA . GLY A 1 89 ? 12.868 -1.937 -5.650 1.00 82.69 89 GLY A CA 1
ATOM 691 C C . GLY A 1 89 ? 12.250 -1.991 -4.245 1.00 82.69 89 GLY A C 1
ATOM 692 O O . GLY A 1 89 ? 11.639 -1.022 -3.802 1.00 82.69 89 GLY A O 1
ATOM 693 N N . LYS A 1 90 ? 12.448 -3.091 -3.512 1.00 84.94 90 LYS A N 1
ATOM 694 C CA . LYS A 1 90 ? 12.007 -3.24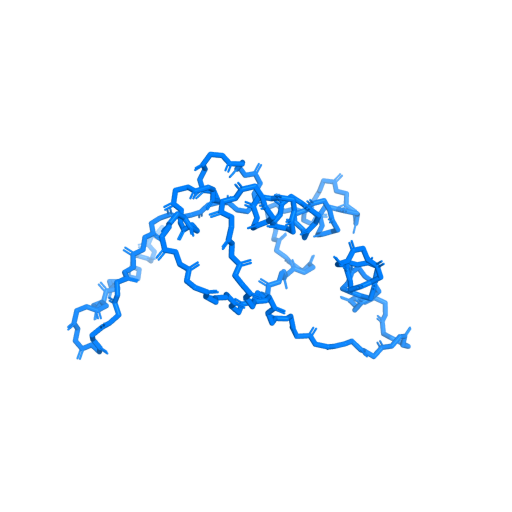0 -2.118 1.00 84.94 90 LYS A CA 1
ATOM 695 C C . LYS A 1 90 ? 12.894 -2.468 -1.147 1.00 84.94 90 LYS A C 1
ATOM 697 O O . LYS A 1 90 ? 12.356 -1.867 -0.232 1.00 84.94 90 LYS A O 1
ATOM 702 N N . ALA A 1 91 ? 14.211 -2.431 -1.373 1.00 85.62 91 ALA A N 1
ATOM 703 C CA . ALA A 1 91 ? 15.116 -1.594 -0.576 1.00 85.62 91 ALA A CA 1
ATOM 704 C C . ALA A 1 91 ? 14.752 -0.116 -0.737 1.00 85.62 91 ALA A C 1
ATOM 706 O O . ALA A 1 91 ? 14.608 0.581 0.259 1.00 85.62 91 ALA A O 1
ATOM 707 N N . GLU A 1 92 ? 14.510 0.341 -1.971 1.00 87.44 92 GLU A N 1
ATOM 708 C CA . GLU A 1 92 ? 14.084 1.728 -2.201 1.00 87.44 92 GLU A CA 1
ATOM 709 C C . GLU A 1 92 ? 12.740 2.036 -1.512 1.00 87.44 92 GLU A C 1
ATOM 711 O O . GLU A 1 92 ? 12.543 3.124 -0.979 1.00 87.44 92 GLU A O 1
ATOM 716 N N . ALA A 1 93 ? 11.799 1.088 -1.502 1.00 88.00 93 ALA A N 1
ATOM 717 C CA . ALA A 1 93 ? 10.536 1.255 -0.786 1.00 88.00 93 ALA A CA 1
ATOM 718 C C . ALA A 1 93 ? 10.712 1.296 0.742 1.00 88.00 93 ALA A C 1
ATOM 720 O O . ALA A 1 93 ? 10.003 2.040 1.413 1.00 88.00 93 ALA A O 1
ATOM 721 N N . GLU A 1 94 ? 11.648 0.521 1.288 1.00 87.44 94 GLU A N 1
ATOM 722 C CA . GLU A 1 94 ? 11.978 0.519 2.718 1.00 87.44 94 GLU A CA 1
ATOM 723 C C . GLU A 1 94 ? 12.651 1.817 3.161 1.00 87.44 94 GLU A C 1
ATOM 725 O O . GLU A 1 94 ? 12.338 2.321 4.233 1.00 87.44 94 GLU A O 1
ATOM 730 N N . GLU A 1 95 ? 13.497 2.415 2.322 1.00 89.06 95 GLU A N 1
ATOM 731 C CA . GLU A 1 95 ? 14.053 3.753 2.570 1.00 89.06 95 GLU A CA 1
ATOM 732 C C . GLU A 1 95 ? 12.983 4.863 2.554 1.00 89.06 95 GLU A C 1
ATOM 734 O O . GLU A 1 95 ? 13.204 5.944 3.098 1.00 89.06 95 GLU A O 1
ATOM 739 N N . TYR A 1 96 ? 11.828 4.614 1.928 1.00 91.62 96 TYR A N 1
ATOM 740 C CA . TYR A 1 96 ? 10.721 5.571 1.820 1.00 91.62 96 TYR A CA 1
ATOM 741 C C . TYR A 1 96 ? 9.720 5.519 2.992 1.00 91.62 96 TYR A C 1
ATOM 743 O O . TYR A 1 96 ? 8.921 6.447 3.169 1.00 91.62 96 TYR A O 1
ATOM 751 N N . LEU A 1 97 ? 9.722 4.422 3.752 1.00 84.38 97 LEU A N 1
ATOM 752 C CA . LEU A 1 97 ? 8.781 4.142 4.841 1.00 84.38 97 LEU A CA 1
ATOM 753 C C . LEU A 1 97 ? 8.923 5.131 6.003 1.00 84.38 97 LEU A C 1
ATOM 755 O O . LEU A 1 97 ? 7.890 5.783 6.309 1.00 84.38 97 LEU A O 1
#

Foldseek 3Di:
DDPPPPDPVVVVPDDDDDADLVDLVRLLVVQAPAQEDEDDFFQPPPVQVVPDSLSSLVSLLSNVVSNVVRPHNYYHYDDADCPDSRRVSVVSSVVVD